Protein AF-A0A971BAB0-F1 (afdb_monomer_lite)

Foldseek 3Di:
DQLLVVLVVLLVVLVVVLVVQLVVLCVVLDQADPVRHGDDPVSNLLSLLSSLVSLLCSLLPSLLVSLLSNLVSVVFADPVLSVVLVVLSVCLNVVLVCQCVVVVGNVSSNVSSVSSNVSSVSSNPGRGDPPPDD

Sequence (134 aa):
MDKVKFGKTFYNVCLIICVVILLAAFLIFKTKDSSGNILPEEELIQTWIFRYLVSFYMFTFLIPLAALVREYTSGEYVAKKMKIKIVVGVIALVAGTILIFVTWNLSTAQLCMLGAMLSAVYILAPTTKTPLKK

Structure (mmCIF, N/CA/C/O backbone):
data_AF-A0A971BAB0-F1
#
_entry.id   AF-A0A971BAB0-F1
#
loop_
_atom_site.group_PDB
_atom_site.id
_atom_site.type_symbol
_atom_site.label_atom_id
_atom_site.label_alt_id
_atom_site.label_comp_id
_atom_site.label_asym_id
_atom_site.label_entity_id
_atom_site.label_seq_id
_atom_site.pdbx_PDB_ins_code
_atom_site.Cartn_x
_atom_site.Cartn_y
_atom_site.Cartn_z
_atom_site.occupancy
_atom_site.B_iso_or_equiv
_atom_site.auth_seq_id
_atom_site.auth_comp_id
_atom_site.auth_asym_id
_atom_site.auth_atom_id
_atom_site.pdbx_PDB_model_num
ATOM 1 N N . MET A 1 1 ? -27.529 -4.037 9.561 1.00 61.22 1 MET A N 1
ATOM 2 C CA . MET A 1 1 ? -26.356 -4.921 9.743 1.00 61.22 1 MET A CA 1
ATOM 3 C C . MET A 1 1 ? -25.573 -4.427 10.949 1.00 61.22 1 MET A C 1
ATOM 5 O O . MET A 1 1 ? -25.409 -3.221 11.068 1.00 61.22 1 MET A O 1
ATOM 9 N N . ASP A 1 2 ? -25.153 -5.317 11.849 1.00 88.38 2 ASP A N 1
ATOM 10 C CA . ASP A 1 2 ? -24.289 -4.974 12.991 1.00 88.38 2 ASP A CA 1
ATOM 11 C C . ASP A 1 2 ? -23.010 -4.265 12.494 1.00 88.38 2 ASP A C 1
ATOM 13 O O . ASP A 1 2 ? -22.387 -4.724 11.531 1.00 88.38 2 ASP A O 1
ATOM 17 N N . LYS A 1 3 ? -22.641 -3.135 13.117 1.00 86.69 3 LYS A N 1
ATOM 18 C CA . LYS A 1 3 ? -21.476 -2.316 12.739 1.00 86.69 3 LYS A CA 1
ATOM 19 C C . LYS A 1 3 ? -20.177 -3.125 12.781 1.00 86.69 3 LYS A C 1
ATOM 21 O O . LYS A 1 3 ? -19.363 -3.016 11.866 1.00 86.69 3 LYS A O 1
ATOM 26 N N . VAL A 1 4 ? -20.018 -3.992 13.780 1.00 88.06 4 VAL A N 1
ATOM 27 C CA . VAL A 1 4 ? -18.839 -4.856 13.930 1.00 88.06 4 VAL A CA 1
ATOM 28 C C . VAL A 1 4 ? -18.803 -5.904 12.820 1.00 88.06 4 VAL A C 1
ATOM 30 O O . VAL A 1 4 ? -17.750 -6.173 12.236 1.00 88.06 4 VAL A O 1
ATOM 33 N N . LYS A 1 5 ? -19.967 -6.474 12.480 1.00 90.38 5 LYS A N 1
ATOM 34 C CA . LYS A 1 5 ? -20.101 -7.421 11.365 1.00 90.38 5 LYS A CA 1
ATOM 35 C C . LYS A 1 5 ? -19.771 -6.751 10.030 1.00 90.38 5 LYS A C 1
ATOM 37 O O . LYS A 1 5 ? -19.031 -7.334 9.246 1.00 90.38 5 LYS A O 1
ATOM 42 N N . PHE A 1 6 ? -20.244 -5.522 9.800 1.00 92.06 6 PHE A N 1
ATOM 43 C CA . PHE A 1 6 ? -19.894 -4.737 8.613 1.00 92.06 6 PHE A CA 1
ATOM 44 C C . PHE A 1 6 ? -18.382 -4.535 8.494 1.00 92.06 6 PHE A C 1
ATOM 46 O O . PHE A 1 6 ? -17.818 -4.859 7.455 1.00 92.06 6 PHE A O 1
ATOM 53 N N . GLY A 1 7 ? -17.718 -4.075 9.559 1.00 89.69 7 GLY A N 1
ATOM 54 C CA . GLY A 1 7 ? -16.273 -3.837 9.551 1.00 89.69 7 GLY A CA 1
ATOM 55 C C . GLY A 1 7 ? -15.446 -5.074 9.218 1.00 89.69 7 GLY A C 1
ATOM 56 O O . GLY A 1 7 ? -14.510 -5.005 8.424 1.00 89.69 7 GLY A O 1
ATOM 57 N N . LYS A 1 8 ? -15.814 -6.226 9.792 1.00 91.12 8 LYS A N 1
ATOM 58 C CA . LYS A 1 8 ? -15.169 -7.513 9.493 1.00 91.12 8 LYS A CA 1
ATOM 59 C C . LYS A 1 8 ? -15.399 -7.944 8.044 1.00 91.12 8 LYS A C 1
ATOM 61 O O . LYS A 1 8 ? -14.446 -8.334 7.377 1.00 91.12 8 LYS A O 1
ATOM 66 N N . THR A 1 9 ? -16.635 -7.851 7.551 1.00 94.38 9 THR A N 1
ATOM 67 C CA . THR A 1 9 ? -16.957 -8.195 6.159 1.00 94.38 9 THR A CA 1
ATOM 68 C C . THR A 1 9 ? -16.214 -7.289 5.183 1.00 94.38 9 THR A C 1
ATOM 70 O O . THR A 1 9 ? -15.576 -7.792 4.265 1.00 94.38 9 THR A O 1
ATOM 73 N N . PHE A 1 10 ? -16.238 -5.973 5.408 1.00 93.38 10 PHE A N 1
ATOM 74 C CA . PHE A 1 10 ? -15.525 -4.994 4.589 1.00 93.38 10 PHE A CA 1
ATOM 75 C C . PHE A 1 10 ? -14.028 -5.302 4.535 1.00 93.38 10 PHE A C 1
ATOM 77 O O . PHE A 1 10 ? -13.459 -5.400 3.452 1.00 93.38 10 PHE A O 1
ATOM 84 N N . TYR A 1 11 ? -13.414 -5.553 5.694 1.00 94.38 11 TYR A N 1
ATOM 85 C CA . TYR A 1 11 ? -12.007 -5.927 5.776 1.00 94.38 11 TYR A CA 1
ATOM 86 C C . TYR A 1 11 ? -11.681 -7.170 4.944 1.00 94.38 11 TYR A C 1
ATOM 88 O O . TYR A 1 11 ? -10.756 -7.143 4.135 1.00 94.38 11 TYR A O 1
ATOM 96 N N . ASN A 1 12 ? -12.465 -8.240 5.095 1.00 94.56 12 ASN A N 1
ATOM 97 C CA . ASN A 1 12 ? -12.247 -9.483 4.358 1.00 94.56 12 ASN A CA 1
ATOM 98 C C . ASN A 1 12 ? -12.409 -9.290 2.844 1.00 94.56 12 ASN A C 1
ATOM 100 O O . ASN A 1 12 ? -11.591 -9.791 2.078 1.00 94.56 12 ASN A O 1
ATOM 104 N N . VAL A 1 13 ? -13.422 -8.533 2.411 1.00 96.25 13 VAL A N 1
ATOM 105 C CA . VAL A 1 13 ? -13.633 -8.210 0.992 1.00 96.25 13 VAL A CA 1
ATOM 106 C C . VAL A 1 13 ? -12.447 -7.423 0.435 1.00 96.25 13 VAL A C 1
ATOM 108 O O . VAL A 1 13 ? -11.919 -7.790 -0.611 1.00 96.25 13 VAL A O 1
ATOM 111 N N . CYS A 1 14 ? -11.966 -6.399 1.144 1.00 95.88 14 CYS A N 1
ATOM 112 C CA . CYS A 1 14 ? -10.791 -5.635 0.725 1.00 95.88 14 CYS A CA 1
ATOM 113 C C . CYS A 1 14 ? -9.528 -6.500 0.637 1.00 95.88 14 CYS A C 1
ATOM 115 O O . CYS A 1 14 ? -8.752 -6.330 -0.300 1.00 95.88 14 CYS A O 1
ATOM 117 N N . LEU A 1 15 ? -9.323 -7.443 1.563 1.00 93.94 15 LEU A N 1
ATOM 118 C CA . LEU A 1 15 ? -8.197 -8.377 1.486 1.00 93.94 15 LEU A CA 1
ATOM 119 C C . LEU A 1 15 ? -8.296 -9.307 0.274 1.00 93.94 15 LEU A C 1
ATOM 121 O O . LEU A 1 15 ? -7.296 -9.516 -0.407 1.00 93.94 15 LEU A O 1
ATOM 125 N N . ILE A 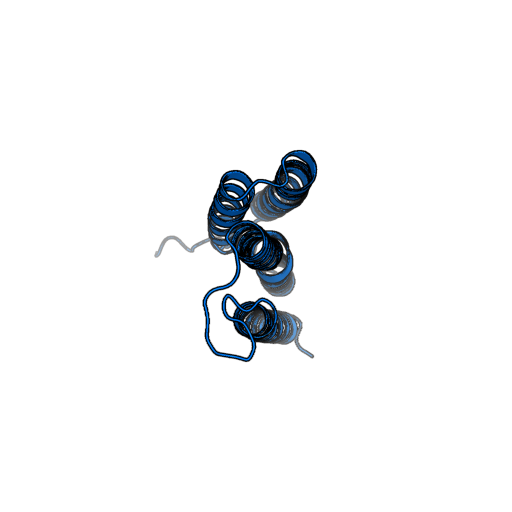1 16 ? -9.486 -9.832 -0.024 1.00 96.44 16 ILE A N 1
ATOM 126 C CA . ILE A 1 16 ? -9.706 -10.666 -1.214 1.00 96.44 16 ILE A CA 1
ATOM 127 C C . ILE A 1 16 ? -9.402 -9.858 -2.478 1.00 96.44 16 ILE A C 1
ATOM 129 O O . ILE A 1 16 ? -8.630 -10.310 -3.320 1.00 96.44 16 ILE A O 1
ATOM 133 N N . ILE A 1 17 ? -9.941 -8.639 -2.583 1.00 95.94 17 ILE A N 1
ATOM 134 C CA . ILE A 1 17 ? -9.673 -7.729 -3.706 1.00 95.94 17 ILE A CA 1
ATOM 135 C C . ILE A 1 17 ? -8.171 -7.453 -3.827 1.00 95.94 17 ILE A C 1
ATOM 137 O O . ILE A 1 17 ? -7.626 -7.512 -4.925 1.00 95.94 17 ILE A O 1
ATOM 141 N N . CYS A 1 18 ? -7.487 -7.208 -2.708 1.00 95.06 18 CYS A N 1
ATOM 142 C CA . CYS A 1 18 ? -6.048 -6.985 -2.686 1.00 95.06 18 CYS A CA 1
ATOM 143 C C . CYS A 1 18 ? -5.276 -8.175 -3.268 1.00 95.06 18 CYS A C 1
ATOM 145 O O . CYS A 1 18 ? -4.417 -7.987 -4.125 1.00 95.06 18 CYS A O 1
ATOM 147 N N . VAL A 1 19 ? -5.586 -9.401 -2.836 1.00 94.25 19 VAL A N 1
ATOM 148 C CA . VAL A 1 19 ? -4.936 -10.615 -3.354 1.00 94.25 19 VAL A CA 1
ATOM 149 C C . VAL A 1 19 ? -5.202 -10.772 -4.851 1.00 94.25 19 VAL A C 1
ATOM 151 O O . VAL A 1 19 ? -4.271 -11.035 -5.608 1.00 94.25 19 VAL A O 1
ATOM 154 N N . VAL A 1 20 ? -6.444 -10.556 -5.294 1.00 96.25 20 VAL A N 1
ATOM 155 C CA . VAL A 1 20 ? -6.812 -10.638 -6.715 1.00 96.25 20 VAL A CA 1
ATOM 156 C C . VAL A 1 20 ? -6.033 -9.621 -7.548 1.00 96.25 20 VAL A C 1
ATOM 158 O O . VAL A 1 20 ? -5.481 -9.995 -8.578 1.00 96.25 20 VAL A O 1
ATOM 161 N N . ILE A 1 21 ? -5.931 -8.365 -7.104 1.00 95.69 21 ILE A N 1
ATOM 162 C CA . ILE A 1 21 ? -5.182 -7.320 -7.817 1.00 95.69 21 ILE A CA 1
ATOM 163 C C . ILE A 1 21 ? -3.690 -7.656 -7.874 1.00 95.69 21 ILE A C 1
ATOM 165 O O . ILE A 1 21 ? -3.079 -7.531 -8.935 1.00 95.69 21 ILE A O 1
ATOM 169 N N . LEU A 1 22 ? -3.103 -8.111 -6.763 1.00 94.19 22 LEU A N 1
ATOM 170 C CA . LEU A 1 22 ? -1.691 -8.494 -6.723 1.00 94.19 22 LEU A CA 1
ATOM 171 C C . LEU A 1 22 ? -1.402 -9.649 -7.687 1.00 94.19 22 LEU A C 1
ATOM 173 O O . LEU A 1 22 ? -0.441 -9.570 -8.445 1.00 94.19 22 LEU A O 1
ATOM 177 N N . LEU A 1 23 ? -2.249 -10.681 -7.720 1.00 93.50 23 LEU A N 1
ATOM 178 C CA . LEU A 1 23 ? -2.117 -11.790 -8.67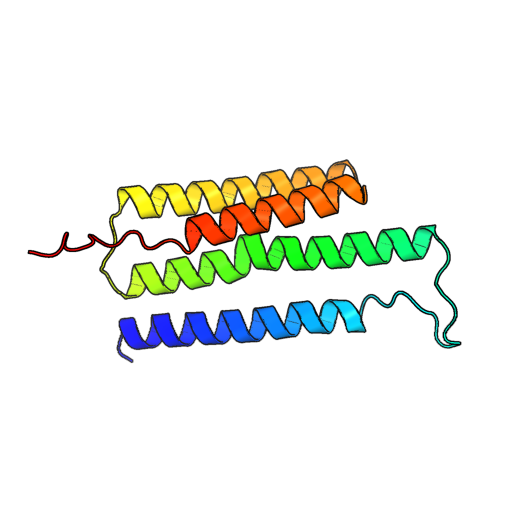1 1.00 93.50 23 LEU A CA 1
ATOM 179 C C . LEU A 1 23 ? -2.334 -11.331 -10.119 1.00 93.50 23 LEU A C 1
ATOM 181 O O . LEU A 1 23 ? -1.559 -11.695 -11.003 1.00 93.50 23 LEU A O 1
ATOM 185 N N . ALA A 1 24 ? -3.342 -10.492 -10.365 1.00 92.44 24 ALA A N 1
ATOM 186 C CA . ALA A 1 24 ? -3.621 -9.940 -11.687 1.00 92.44 24 ALA A CA 1
ATOM 187 C C . ALA A 1 24 ? -2.455 -9.093 -12.213 1.00 92.44 24 ALA A C 1
ATOM 189 O O . ALA A 1 24 ? -2.168 -9.141 -13.406 1.00 92.44 24 ALA A O 1
ATOM 190 N N . ALA A 1 25 ? -1.725 -8.386 -11.347 1.00 92.25 25 ALA A N 1
ATOM 191 C CA . ALA A 1 25 ? -0.546 -7.623 -11.748 1.00 92.25 25 ALA A CA 1
ATOM 192 C C . ALA A 1 25 ? 0.537 -8.509 -12.390 1.00 92.25 25 ALA A C 1
ATOM 194 O O . ALA A 1 25 ? 1.169 -8.090 -13.357 1.00 92.25 25 ALA A O 1
ATOM 195 N N . PHE A 1 26 ? 0.717 -9.751 -11.925 1.00 87.62 26 PHE A N 1
ATOM 196 C CA . PHE A 1 26 ? 1.645 -10.699 -12.556 1.00 87.62 26 PHE A CA 1
ATOM 197 C C . PHE A 1 26 ? 1.164 -11.188 -13.928 1.00 87.62 26 PHE A C 1
ATOM 199 O O . PHE A 1 26 ? 1.992 -11.517 -14.777 1.00 87.62 26 PHE A O 1
ATOM 206 N N . LEU A 1 27 ? -0.154 -11.224 -14.147 1.00 87.75 27 LEU A N 1
ATOM 207 C CA . LEU A 1 27 ? -0.768 -11.660 -15.403 1.00 87.75 27 LEU A CA 1
ATOM 208 C C . LEU A 1 27 ? -0.838 -10.543 -16.452 1.00 87.75 27 LEU A C 1
ATOM 210 O O . LEU A 1 27 ? -0.680 -10.820 -17.639 1.00 87.75 27 LEU A O 1
ATOM 214 N N . ILE A 1 28 ? -1.087 -9.305 -16.017 1.00 89.25 28 ILE A N 1
ATOM 215 C CA . ILE A 1 28 ? -1.205 -8.119 -16.875 1.00 89.25 28 ILE A CA 1
ATOM 216 C C . ILE A 1 28 ? 0.186 -7.636 -17.285 1.00 89.25 28 ILE A C 1
ATOM 218 O O . ILE A 1 28 ? 0.474 -7.502 -18.471 1.00 89.25 28 ILE A O 1
ATOM 222 N N . PHE A 1 29 ? 1.068 -7.422 -16.309 1.00 88.69 29 PHE A N 1
ATOM 223 C CA . PHE A 1 29 ? 2.432 -6.963 -16.551 1.00 88.69 29 PHE A CA 1
ATOM 224 C C . PHE A 1 29 ? 3.329 -8.185 -16.713 1.00 88.69 29 PHE A C 1
ATOM 226 O O . PHE A 1 29 ? 3.928 -8.650 -15.745 1.00 88.69 29 PHE A O 1
ATOM 233 N N . LYS A 1 30 ? 3.364 -8.766 -17.913 1.00 86.81 30 LYS A N 1
ATOM 234 C CA . LYS A 1 30 ? 4.137 -9.981 -18.211 1.00 86.81 30 LYS A CA 1
ATOM 235 C C . LYS A 1 30 ? 5.614 -9.656 -18.411 1.00 86.81 30 LYS A C 1
ATOM 237 O O . LYS A 1 30 ? 5.952 -8.610 -18.930 1.00 86.81 30 LYS A O 1
ATOM 242 N N . THR A 1 31 ? 6.492 -10.586 -18.042 1.00 86.69 31 THR A N 1
ATOM 243 C CA . THR A 1 31 ? 7.948 -10.488 -18.286 1.00 86.69 31 THR A CA 1
ATOM 244 C C . THR A 1 31 ? 8.391 -11.244 -19.538 1.00 86.69 31 THR A C 1
ATOM 246 O O . THR A 1 31 ? 9.587 -11.342 -19.807 1.00 86.69 31 THR A O 1
ATOM 249 N N . LYS A 1 32 ? 7.437 -11.844 -20.258 1.00 86.81 32 LYS A N 1
ATOM 250 C CA . LYS A 1 32 ? 7.666 -12.614 -21.476 1.00 86.81 32 LYS A CA 1
ATOM 251 C C . LYS A 1 32 ? 6.712 -12.164 -22.573 1.00 86.81 32 LYS A C 1
ATOM 253 O O . LYS A 1 32 ? 5.559 -11.842 -22.273 1.00 86.81 32 LYS A O 1
ATOM 258 N N . ASP A 1 33 ? 7.193 -12.185 -23.809 1.00 85.88 33 ASP A N 1
ATOM 259 C CA . ASP A 1 33 ? 6.386 -11.946 -25.002 1.00 85.88 33 ASP A CA 1
ATOM 260 C C . ASP A 1 33 ? 5.455 -13.140 -25.316 1.00 85.88 33 ASP A C 1
ATOM 262 O O . ASP A 1 33 ? 5.452 -14.169 -24.630 1.00 85.88 33 ASP A O 1
ATOM 266 N N . SER A 1 34 ? 4.647 -13.012 -26.372 1.00 84.81 34 SER A N 1
ATOM 267 C CA . SER A 1 34 ? 3.739 -14.074 -26.841 1.00 84.81 34 SER A CA 1
ATOM 268 C C . SER A 1 34 ? 4.463 -15.333 -27.336 1.00 84.81 34 SER A C 1
ATOM 270 O O . SER A 1 34 ? 3.844 -16.392 -27.419 1.00 84.81 34 SER A O 1
ATOM 272 N N . SER A 1 35 ? 5.756 -15.225 -27.641 1.00 87.38 35 SER A N 1
ATOM 273 C CA . SER A 1 35 ? 6.620 -16.318 -28.094 1.00 87.38 35 SER A CA 1
ATOM 274 C C . SER A 1 35 ? 7.338 -17.016 -26.929 1.00 87.38 35 SER A C 1
ATOM 276 O O . SER A 1 35 ? 8.022 -18.015 -27.137 1.00 87.38 35 SER A O 1
ATOM 278 N N . GLY A 1 36 ? 7.175 -16.520 -25.696 1.00 85.44 36 GLY A N 1
ATOM 279 C CA . GLY A 1 36 ? 7.798 -17.059 -24.488 1.00 85.44 36 GLY A CA 1
ATOM 280 C C . GLY A 1 36 ? 9.217 -16.551 -24.212 1.00 85.44 36 GLY A C 1
ATOM 281 O O . GLY A 1 36 ? 9.826 -16.994 -23.228 1.00 85.44 36 GLY A O 1
ATOM 282 N N . ASN A 1 37 ? 9.725 -15.618 -25.018 1.00 89.44 37 ASN A N 1
ATOM 283 C CA . ASN A 1 37 ? 11.022 -14.979 -24.818 1.00 89.44 37 ASN A CA 1
ATOM 284 C C . ASN A 1 37 ? 10.928 -13.912 -23.730 1.00 89.44 37 ASN A C 1
ATOM 286 O O . ASN A 1 37 ? 9.881 -13.297 -23.535 1.00 89.44 37 ASN A O 1
ATOM 290 N N . ILE A 1 38 ? 12.023 -13.696 -23.001 1.00 89.94 38 ILE A N 1
ATOM 291 C CA . ILE A 1 38 ? 12.104 -12.620 -22.006 1.00 89.94 38 ILE A CA 1
ATOM 292 C C . ILE A 1 38 ? 12.069 -11.278 -22.741 1.00 89.94 38 ILE A C 1
ATOM 294 O O . ILE A 1 38 ? 12.712 -11.128 -23.779 1.00 89.94 38 ILE A O 1
ATOM 298 N N . LEU A 1 39 ? 11.306 -10.326 -22.203 1.00 90.06 39 LEU A N 1
ATOM 299 C CA . L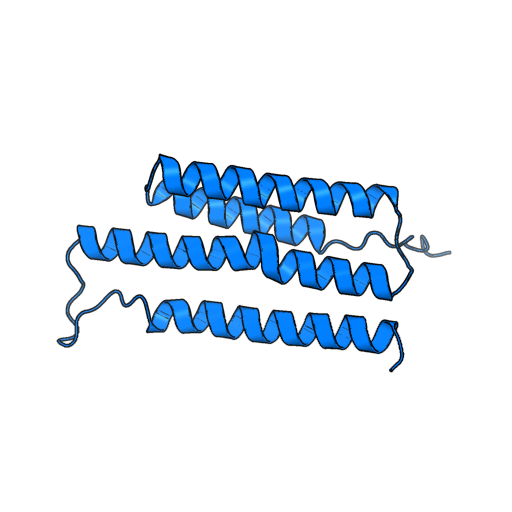EU A 1 39 ? 11.223 -8.981 -22.767 1.00 90.06 39 LEU A CA 1
ATOM 300 C C . LEU A 1 39 ? 12.597 -8.285 -22.786 1.00 90.06 39 LEU A C 1
ATOM 302 O O . LEU A 1 39 ? 13.440 -8.579 -21.931 1.00 90.06 39 LEU A O 1
ATOM 306 N N . PRO A 1 40 ? 12.810 -7.328 -23.707 1.00 91.19 40 PRO A N 1
ATOM 307 C CA . PRO A 1 40 ? 13.961 -6.433 -23.661 1.00 91.19 40 PRO A CA 1
ATOM 308 C C . PRO A 1 40 ? 14.106 -5.770 -22.285 1.00 91.19 40 PRO A C 1
ATOM 310 O O . PRO A 1 40 ? 13.116 -5.528 -21.592 1.00 91.19 40 PRO A O 1
ATOM 313 N N . GLU A 1 41 ? 15.341 -5.457 -21.892 1.00 89.94 41 GLU A N 1
ATOM 314 C CA . GLU A 1 41 ? 15.664 -4.966 -20.545 1.00 89.94 41 GLU A CA 1
ATOM 315 C C . GLU A 1 41 ? 14.830 -3.741 -20.134 1.00 89.94 41 GLU A C 1
ATOM 317 O O . GLU A 1 41 ? 14.293 -3.699 -19.027 1.00 89.94 41 GLU A O 1
ATOM 322 N N . GLU A 1 42 ? 14.643 -2.782 -21.041 1.00 89.50 42 GLU A N 1
ATOM 323 C CA . GLU A 1 42 ? 13.862 -1.568 -20.784 1.00 89.50 42 GLU A CA 1
ATOM 324 C C . GLU A 1 42 ? 12.384 -1.872 -20.476 1.00 89.50 42 GLU A C 1
ATOM 326 O O . GLU A 1 42 ? 11.823 -1.362 -19.501 1.00 89.50 42 GLU A O 1
ATOM 331 N N . GLU A 1 43 ? 11.755 -2.755 -21.255 1.00 90.00 43 GLU A N 1
ATOM 332 C CA . GLU A 1 43 ? 10.363 -3.177 -21.050 1.00 90.00 43 GLU A CA 1
ATOM 333 C C . GLU A 1 43 ? 10.207 -4.022 -19.782 1.00 90.00 43 GLU A C 1
ATOM 335 O O . GLU A 1 43 ? 9.210 -3.916 -19.057 1.00 90.00 43 GLU A O 1
ATOM 340 N N . LEU A 1 44 ? 11.215 -4.839 -19.472 1.00 91.25 44 LEU A N 1
ATOM 341 C CA . LEU A 1 44 ? 11.266 -5.617 -18.243 1.00 91.25 44 LEU A CA 1
ATOM 342 C C . LEU A 1 44 ? 11.318 -4.692 -17.019 1.00 91.25 44 LEU A C 1
ATOM 344 O O . LEU A 1 44 ? 10.563 -4.894 -16.065 1.00 91.25 44 LEU A O 1
ATOM 348 N N . ILE A 1 45 ? 12.162 -3.656 -17.049 1.00 92.00 45 ILE A N 1
ATOM 349 C CA . ILE A 1 45 ? 12.267 -2.658 -15.977 1.00 92.00 45 ILE A CA 1
ATOM 350 C C . ILE A 1 45 ? 10.925 -1.953 -15.771 1.00 92.00 45 ILE A C 1
ATOM 352 O O . ILE A 1 45 ? 10.448 -1.878 -14.636 1.00 92.00 45 ILE A O 1
ATOM 356 N N . GLN A 1 46 ? 10.273 -1.498 -16.846 1.00 93.00 46 GLN A N 1
ATOM 357 C CA . GLN A 1 46 ? 8.953 -0.869 -16.745 1.00 93.00 46 GLN A CA 1
ATOM 358 C C . GLN A 1 46 ? 7.913 -1.819 -16.143 1.00 93.00 46 GLN A C 1
ATOM 360 O O . GLN A 1 46 ? 7.191 -1.448 -15.217 1.00 93.00 46 GLN A O 1
ATOM 365 N N . THR A 1 47 ? 7.885 -3.068 -16.607 1.00 93.88 47 THR A N 1
ATOM 366 C CA . THR A 1 47 ? 7.005 -4.122 -16.085 1.00 93.88 47 THR A CA 1
ATOM 367 C C . THR A 1 47 ? 7.172 -4.287 -14.573 1.00 93.88 47 THR A C 1
ATOM 369 O O . THR A 1 47 ? 6.185 -4.349 -13.834 1.00 93.88 47 THR A O 1
ATOM 372 N N . TRP A 1 48 ? 8.413 -4.325 -14.082 1.00 94.25 48 TRP A N 1
ATOM 373 C CA . TRP A 1 48 ? 8.686 -4.429 -12.650 1.00 94.25 48 TRP A CA 1
ATOM 374 C C . TRP A 1 48 ? 8.293 -3.175 -11.871 1.00 94.25 48 TRP A C 1
ATOM 376 O O . TRP A 1 48 ? 7.692 -3.304 -10.803 1.00 94.25 48 TRP A O 1
ATOM 386 N N . ILE A 1 49 ? 8.559 -1.978 -12.404 1.00 95.12 49 ILE A N 1
ATOM 387 C CA . ILE A 1 49 ? 8.122 -0.715 -11.793 1.00 95.12 49 ILE A CA 1
ATOM 388 C C . ILE A 1 49 ? 6.600 -0.714 -11.616 1.00 95.12 49 ILE A C 1
ATOM 390 O O . ILE A 1 49 ? 6.121 -0.437 -10.517 1.00 95.12 49 ILE A O 1
ATOM 394 N N . PHE A 1 50 ? 5.832 -1.110 -12.636 1.00 95.25 50 PHE A N 1
ATOM 395 C CA . PHE A 1 50 ? 4.372 -1.187 -12.534 1.00 95.25 50 PHE A CA 1
ATOM 396 C C . PHE A 1 50 ? 3.903 -2.208 -11.495 1.00 95.25 50 PHE A C 1
ATOM 398 O O . PHE A 1 50 ? 3.012 -1.909 -10.698 1.00 95.25 50 PHE A O 1
ATOM 405 N N . ARG A 1 51 ? 4.525 -3.392 -11.431 1.00 95.31 51 ARG A N 1
ATOM 406 C CA . ARG A 1 51 ? 4.213 -4.394 -10.395 1.00 95.31 51 ARG A CA 1
ATOM 407 C C . ARG A 1 51 ? 4.471 -3.858 -8.983 1.00 95.31 51 ARG A C 1
ATOM 409 O O . ARG A 1 51 ? 3.640 -4.054 -8.088 1.00 95.31 51 ARG A O 1
ATOM 416 N N . TYR A 1 52 ? 5.589 -3.162 -8.773 1.00 96.00 52 TYR A N 1
ATOM 417 C CA . TYR A 1 52 ? 5.903 -2.543 -7.485 1.00 96.00 52 TYR A CA 1
ATOM 418 C C . TYR A 1 52 ? 4.975 -1.376 -7.158 1.00 96.00 52 TYR A C 1
ATOM 420 O O . TYR A 1 52 ? 4.569 -1.254 -6.006 1.00 96.00 52 TYR A O 1
ATOM 428 N N . LEU A 1 53 ? 4.565 -0.586 -8.150 1.00 95.88 53 LEU A N 1
ATOM 429 C CA . LEU A 1 53 ? 3.600 0.498 -7.979 1.00 95.88 53 LEU A CA 1
ATOM 430 C C . LEU A 1 53 ? 2.220 -0.032 -7.555 1.00 95.88 53 LEU A C 1
ATOM 432 O O . LEU A 1 53 ? 1.626 0.474 -6.604 1.00 95.88 53 LEU A O 1
ATOM 436 N N . VAL A 1 54 ? 1.729 -1.096 -8.200 1.00 96.56 54 VAL A N 1
ATOM 437 C CA . VAL A 1 54 ? 0.475 -1.757 -7.799 1.00 96.56 54 VAL A CA 1
ATOM 438 C C . VAL A 1 54 ? 0.577 -2.262 -6.361 1.00 96.56 54 VAL A C 1
ATOM 440 O O . VAL A 1 54 ? -0.302 -1.992 -5.541 1.00 96.56 54 VAL A O 1
ATOM 443 N N . SER A 1 55 ? 1.675 -2.943 -6.030 1.00 96.25 55 SER A N 1
ATOM 444 C CA . SER A 1 55 ? 1.915 -3.462 -4.679 1.00 96.25 55 SER A CA 1
ATOM 445 C C . SER A 1 55 ? 1.981 -2.339 -3.640 1.00 96.25 55 SER A C 1
ATOM 447 O O . SER A 1 55 ? 1.363 -2.426 -2.580 1.00 96.25 55 SER A O 1
ATOM 449 N N . PHE A 1 56 ? 2.670 -1.247 -3.969 1.00 97.50 56 PHE A N 1
ATOM 450 C CA . PHE A 1 56 ? 2.766 -0.052 -3.142 1.00 97.50 56 PHE A CA 1
ATOM 451 C C . PHE A 1 56 ? 1.381 0.505 -2.785 1.00 97.50 56 PHE A C 1
ATOM 453 O O . PHE A 1 56 ? 1.111 0.742 -1.606 1.00 97.50 56 PHE A O 1
ATOM 460 N N . TYR A 1 57 ? 0.473 0.652 -3.754 1.00 96.56 57 TYR A N 1
ATOM 461 C CA . TYR A 1 57 ? -0.884 1.143 -3.485 1.00 96.56 57 TYR A CA 1
ATOM 462 C C . TYR A 1 57 ? -1.729 0.167 -2.666 1.00 96.56 57 TYR A C 1
ATOM 464 O O . TYR A 1 57 ? -2.503 0.589 -1.804 1.00 96.56 57 TYR A O 1
ATOM 472 N N . MET A 1 58 ? -1.562 -1.140 -2.867 1.00 96.38 58 MET A N 1
ATOM 473 C CA . MET A 1 58 ? -2.239 -2.134 -2.034 1.00 96.38 58 MET A CA 1
ATOM 474 C C . MET A 1 58 ? -1.821 -2.021 -0.559 1.00 96.38 58 MET A C 1
ATOM 476 O O . MET A 1 58 ? -2.679 -2.038 0.330 1.00 96.38 58 MET A O 1
ATOM 480 N N . PHE A 1 59 ? -0.521 -1.841 -0.301 1.00 95.75 59 PHE A N 1
ATOM 481 C CA . PHE A 1 59 ? 0.033 -1.752 1.052 1.00 95.75 59 PHE A CA 1
ATOM 482 C C . PHE A 1 59 ? -0.141 -0.384 1.717 1.00 95.75 59 PHE A C 1
ATOM 484 O O . PHE A 1 59 ? -0.264 -0.331 2.934 1.0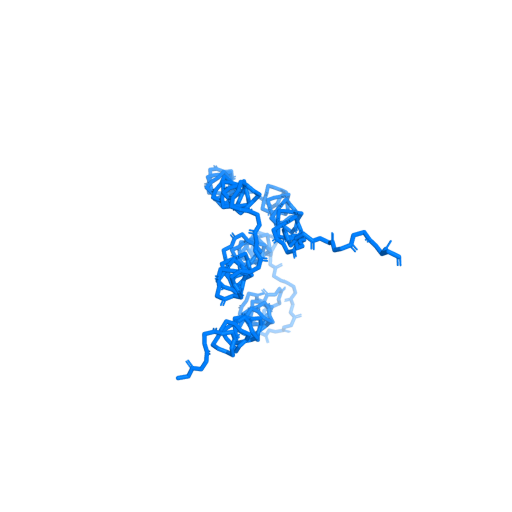0 95.75 59 PHE A O 1
ATOM 491 N N . THR A 1 60 ? -0.180 0.718 0.967 1.00 95.44 60 THR A N 1
ATOM 492 C CA . THR A 1 60 ? -0.350 2.067 1.546 1.00 95.44 60 THR A CA 1
ATOM 493 C C . THR A 1 60 ? -1.799 2.525 1.636 1.00 95.44 60 THR A C 1
ATOM 495 O O . THR A 1 60 ? -2.111 3.364 2.480 1.00 95.44 60 THR A O 1
ATOM 498 N N . PHE A 1 61 ? -2.693 1.981 0.806 1.00 94.06 61 PHE A N 1
ATOM 499 C CA . PHE A 1 61 ? -4.074 2.447 0.725 1.00 94.06 61 PHE A CA 1
ATOM 500 C C . PHE A 1 61 ? -5.085 1.367 1.099 1.00 94.06 61 PHE A C 1
ATOM 502 O O . PHE A 1 61 ? -5.726 1.476 2.142 1.00 94.06 61 PHE A O 1
ATOM 509 N N . LEU A 1 62 ? -5.227 0.313 0.289 1.00 95.00 62 LEU A N 1
ATOM 510 C CA . LEU A 1 62 ? -6.349 -0.621 0.427 1.00 95.00 62 LEU A CA 1
ATOM 511 C C . LEU A 1 62 ? -6.315 -1.398 1.752 1.00 95.00 62 LEU A C 1
ATOM 513 O O . LEU A 1 62 ? -7.312 -1.415 2.477 1.00 95.00 62 LEU A O 1
ATOM 517 N N . ILE A 1 63 ? -5.174 -2.011 2.092 1.00 94.62 63 ILE A N 1
ATOM 518 C CA . ILE A 1 63 ? -5.020 -2.776 3.339 1.00 94.62 63 ILE A CA 1
ATOM 519 C C . ILE A 1 63 ? -5.133 -1.858 4.572 1.00 94.62 63 ILE A C 1
ATOM 521 O O . ILE A 1 63 ? -5.941 -2.166 5.457 1.00 94.62 63 ILE A O 1
ATOM 525 N N . PRO A 1 64 ? -4.401 -0.725 4.659 1.00 94.56 64 PRO A N 1
ATOM 526 C CA . PRO A 1 64 ? -4.546 0.216 5.766 1.00 94.56 64 PRO A CA 1
ATOM 527 C C . PRO A 1 64 ? -5.967 0.739 5.945 1.00 94.56 64 PRO A C 1
ATOM 529 O O . PRO A 1 64 ? -6.483 0.721 7.060 1.00 94.56 64 PRO A O 1
ATOM 532 N N . LEU A 1 65 ? -6.630 1.157 4.864 1.00 94.50 65 LEU A N 1
ATOM 533 C CA . LEU A 1 65 ? -7.998 1.667 4.918 1.00 94.50 65 LEU A CA 1
ATOM 534 C C . LEU A 1 65 ? -8.957 0.608 5.465 1.00 94.50 65 LEU A C 1
ATOM 536 O O . LEU A 1 65 ? -9.737 0.887 6.374 1.00 94.50 65 LEU A O 1
ATOM 540 N N . ALA A 1 66 ? -8.861 -0.623 4.963 1.00 94.25 66 ALA A N 1
ATOM 541 C CA . ALA A 1 66 ? -9.658 -1.743 5.439 1.00 94.25 66 ALA A CA 1
ATOM 542 C C . ALA A 1 66 ? -9.449 -2.002 6.939 1.00 94.25 66 ALA A C 1
ATOM 544 O O . ALA A 1 66 ? -10.416 -2.177 7.688 1.00 94.25 66 ALA A O 1
ATOM 545 N N . ALA A 1 67 ? -8.192 -2.014 7.390 1.00 92.81 67 ALA A N 1
ATOM 546 C CA . ALA A 1 67 ? -7.838 -2.232 8.788 1.00 92.81 67 ALA A CA 1
ATOM 547 C C . ALA A 1 67 ? -8.387 -1.126 9.699 1.00 92.81 67 ALA A C 1
ATOM 549 O O . ALA A 1 67 ? -8.966 -1.420 10.748 1.00 92.81 67 ALA A O 1
ATOM 550 N N . LEU A 1 68 ? -8.261 0.131 9.269 1.00 93.06 68 LEU A N 1
ATOM 551 C CA . LEU A 1 68 ? -8.757 1.293 9.996 1.00 93.06 68 LEU A CA 1
ATOM 552 C C . LEU A 1 68 ? -10.289 1.293 10.080 1.00 93.06 68 LEU A C 1
ATOM 554 O O . LEU A 1 68 ? -10.836 1.530 11.152 1.00 93.06 68 LEU A O 1
ATOM 558 N N . VAL A 1 69 ? -10.999 0.971 8.994 1.00 92.75 69 VAL A N 1
ATOM 559 C CA . VAL A 1 69 ? -12.471 0.867 9.008 1.00 92.75 69 VAL A CA 1
ATOM 560 C C . VAL A 1 69 ? -12.931 -0.236 9.963 1.00 92.75 69 VAL A C 1
ATOM 562 O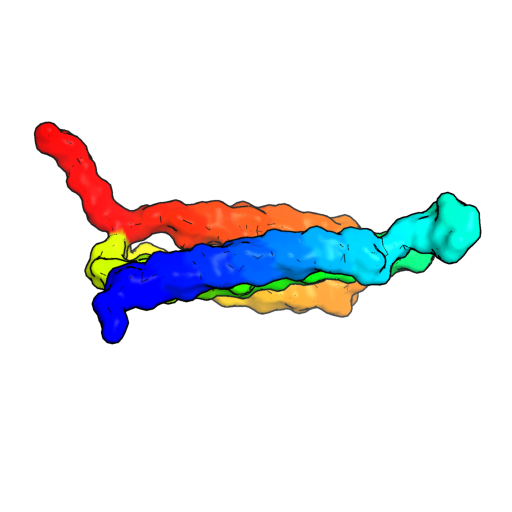 O . VAL A 1 69 ? -13.858 -0.025 10.748 1.00 92.75 69 VAL A O 1
ATOM 565 N N . ARG A 1 70 ? -12.266 -1.398 9.957 1.00 92.56 70 ARG A N 1
ATOM 566 C CA . ARG A 1 70 ? -12.562 -2.498 10.890 1.00 92.56 70 ARG A CA 1
ATOM 567 C C . ARG A 1 70 ? -12.370 -2.083 12.348 1.00 92.56 70 ARG A C 1
ATOM 569 O O . ARG A 1 70 ? -13.204 -2.397 13.188 1.00 92.56 70 ARG A O 1
ATOM 576 N N . GLU A 1 71 ? -11.274 -1.396 12.645 1.00 91.00 71 GLU A N 1
ATOM 577 C CA . GLU A 1 71 ? -10.954 -0.938 14.000 1.00 91.00 71 GLU A CA 1
ATOM 578 C C . GLU A 1 71 ? -11.878 0.203 14.457 1.00 91.00 71 GLU A C 1
ATOM 580 O O . GLU A 1 71 ? -12.326 0.234 15.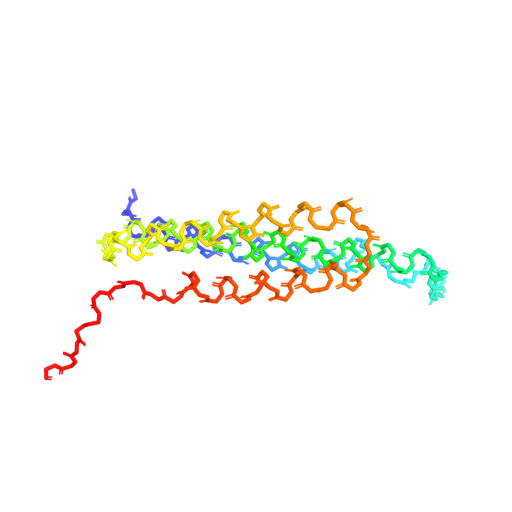598 1.00 91.00 71 GLU A O 1
ATOM 585 N N . TYR A 1 72 ? -12.255 1.103 13.550 1.00 90.31 72 TYR A N 1
ATOM 586 C CA . TYR A 1 72 ? -13.220 2.161 13.837 1.00 90.31 72 TYR A CA 1
ATOM 587 C C . TYR A 1 72 ? -14.615 1.599 14.145 1.00 90.31 72 TYR A C 1
ATOM 589 O O . TYR A 1 72 ? -15.278 2.033 15.086 1.00 90.31 72 TYR A O 1
ATOM 597 N N . THR A 1 73 ? -15.055 0.611 13.366 1.00 90.75 73 THR A N 1
ATOM 598 C CA . THR A 1 73 ? -16.383 -0.007 13.506 1.00 90.75 73 THR A CA 1
ATOM 599 C C . THR A 1 73 ? -16.499 -0.958 14.694 1.00 90.75 73 THR A C 1
ATOM 601 O O . THR A 1 73 ? -17.618 -1.177 15.159 1.00 90.75 73 THR A O 1
ATOM 604 N N . SER A 1 74 ? -15.386 -1.491 15.217 1.00 85.50 74 SER A N 1
ATOM 605 C CA . SER A 1 74 ? -15.393 -2.259 16.468 1.00 85.50 74 SER A CA 1
ATOM 606 C C . SER A 1 74 ? -15.576 -1.380 17.706 1.00 85.50 74 SER A C 1
ATOM 608 O O . SER A 1 74 ? -16.018 -1.879 18.733 1.00 85.50 74 SER A O 1
ATOM 610 N N . GLY A 1 75 ? -15.238 -0.087 17.634 1.00 79.81 75 GLY A N 1
ATOM 611 C CA . GLY A 1 75 ? -15.316 0.844 18.768 1.00 79.81 75 GLY A CA 1
ATOM 612 C C . GLY A 1 75 ? -14.257 0.616 19.857 1.00 79.81 75 GLY A C 1
ATOM 613 O O . GLY A 1 75 ? -14.145 1.413 20.786 1.00 79.81 75 GLY A O 1
ATOM 614 N N . GLU A 1 76 ? -13.438 -0.427 19.732 1.00 80.31 76 GLU A N 1
ATOM 615 C CA . GLU A 1 76 ? -12.407 -0.804 20.697 1.00 80.31 76 GLU A CA 1
ATOM 616 C C . GLU A 1 76 ? -11.032 -0.296 20.250 1.00 80.31 76 GLU A C 1
ATOM 618 O O . GLU A 1 76 ? -10.182 -1.060 19.799 1.00 80.31 76 GLU A O 1
ATOM 623 N N . TYR A 1 77 ? -10.787 1.010 20.354 1.00 85.44 77 TYR A N 1
ATOM 624 C CA . TYR A 1 77 ? -9.506 1.585 19.939 1.00 85.44 77 TYR A CA 1
ATOM 625 C C . TYR A 1 77 ? -9.073 2.769 20.799 1.00 85.44 77 TYR A C 1
ATOM 627 O O . TYR A 1 77 ? -9.878 3.482 21.401 1.00 85.44 77 TYR A O 1
ATOM 635 N N . VAL A 1 78 ? -7.763 3.012 20.846 1.00 88.69 78 VAL A N 1
ATOM 636 C CA . VAL A 1 78 ? -7.216 4.223 21.466 1.00 88.69 78 VAL A CA 1
ATOM 637 C C . VAL A 1 78 ? -7.150 5.320 20.407 1.00 88.69 78 VAL A C 1
ATOM 639 O O . VAL A 1 78 ? -6.295 5.283 19.522 1.00 88.69 78 VAL A O 1
ATOM 642 N N . ALA A 1 79 ? -8.010 6.340 20.522 1.00 87.75 79 ALA A N 1
ATOM 643 C CA . ALA A 1 79 ? -8.136 7.419 19.533 1.00 87.75 79 ALA A CA 1
ATOM 644 C C . ALA A 1 79 ? -6.797 8.085 19.160 1.00 87.75 79 ALA A C 1
ATOM 646 O O . ALA A 1 79 ? -6.553 8.373 17.989 1.00 87.75 79 ALA A O 1
ATOM 647 N N . LYS A 1 80 ? -5.891 8.281 20.130 1.00 90.38 80 LYS A N 1
ATOM 648 C CA . LYS A 1 80 ? -4.546 8.826 19.872 1.00 90.38 80 LYS A CA 1
ATOM 649 C C . LYS A 1 80 ? -3.722 7.923 18.943 1.00 90.38 80 LYS A C 1
ATOM 651 O O . LYS A 1 80 ? -3.122 8.423 17.999 1.00 90.38 80 LYS A O 1
ATOM 656 N N . LYS A 1 81 ? -3.715 6.606 19.180 1.00 90.06 81 LYS A N 1
ATOM 657 C CA . LYS A 1 81 ? -2.984 5.635 18.347 1.00 90.06 81 LYS A CA 1
ATOM 658 C C . LYS A 1 81 ? -3.601 5.523 16.951 1.00 90.06 81 LYS A C 1
ATOM 660 O O . LYS A 1 81 ? -2.870 5.467 15.969 1.00 90.06 81 LYS A O 1
ATOM 665 N N . MET A 1 82 ? -4.930 5.574 16.862 1.00 91.94 82 MET A N 1
ATOM 666 C CA . MET A 1 82 ? -5.658 5.577 15.591 1.00 91.94 82 MET A CA 1
ATOM 667 C C . MET A 1 82 ? -5.271 6.776 14.712 1.00 91.94 82 MET A C 1
ATOM 669 O O . MET A 1 82 ? -4.956 6.606 13.538 1.00 91.94 82 MET A O 1
ATOM 673 N N . LYS A 1 83 ? -5.206 7.986 15.289 1.00 92.50 83 LYS A N 1
ATOM 674 C CA . LYS A 1 83 ? -4.740 9.187 14.573 1.00 92.50 83 LYS A CA 1
ATOM 675 C C . LYS A 1 83 ? -3.309 9.029 14.053 1.00 92.50 83 LYS A C 1
ATOM 677 O O . LYS A 1 83 ? -3.047 9.388 12.912 1.00 92.50 83 LYS A O 1
ATOM 682 N N . ILE A 1 84 ? -2.405 8.460 14.855 1.00 93.75 84 ILE A N 1
ATOM 683 C CA . ILE A 1 84 ? -1.014 8.219 14.438 1.00 93.75 84 ILE A CA 1
ATOM 684 C C . ILE A 1 84 ? -0.965 7.257 13.245 1.00 93.75 84 ILE A C 1
ATOM 686 O O . ILE A 1 84 ? -0.290 7.557 12.268 1.00 93.75 84 ILE A O 1
ATOM 690 N N . LYS A 1 85 ? -1.722 6.152 13.271 1.00 94.00 85 LYS A N 1
ATOM 691 C CA . LYS A 1 85 ? -1.806 5.221 12.133 1.00 94.00 85 LYS A CA 1
ATOM 692 C C . LYS A 1 85 ? -2.278 5.898 10.848 1.00 94.00 85 LYS A C 1
ATOM 694 O O . LYS A 1 85 ? -1.703 5.654 9.793 1.00 94.00 85 LYS A O 1
ATOM 699 N N . ILE A 1 86 ? -3.297 6.756 10.942 1.00 94.00 86 ILE A N 1
ATOM 700 C CA . ILE A 1 86 ? -3.807 7.517 9.792 1.00 94.00 86 ILE A CA 1
ATOM 701 C C . ILE A 1 86 ? -2.706 8.421 9.230 1.00 94.00 86 ILE A C 1
ATOM 703 O O . ILE A 1 86 ? -2.455 8.396 8.030 1.00 94.00 86 ILE A O 1
ATOM 707 N N . VAL A 1 87 ? -2.014 9.174 10.090 1.00 95.31 87 VAL A N 1
ATOM 708 C CA . VAL A 1 87 ? -0.916 10.061 9.673 1.00 95.31 87 VAL A CA 1
ATOM 709 C C . VAL A 1 87 ? 0.216 9.268 9.017 1.00 95.31 87 VAL A C 1
ATOM 711 O O . VAL A 1 87 ? 0.670 9.641 7.941 1.00 95.31 87 VAL A O 1
ATOM 714 N N . VAL A 1 88 ? 0.629 8.146 9.612 1.00 93.88 88 VAL A N 1
ATOM 715 C CA . VAL A 1 88 ? 1.663 7.258 9.055 1.00 93.88 88 VAL A CA 1
ATOM 716 C C . VAL A 1 88 ? 1.256 6.723 7.678 1.00 93.88 88 VAL A C 1
ATOM 718 O O . VAL A 1 88 ? 2.069 6.748 6.756 1.00 93.88 88 VAL A O 1
ATOM 721 N N . GLY A 1 89 ? 0.000 6.297 7.509 1.00 94.12 89 GLY A N 1
ATOM 722 C CA . GLY A 1 89 ? -0.516 5.819 6.224 1.00 94.12 89 GLY A CA 1
ATOM 723 C C . GLY A 1 89 ? -0.543 6.907 5.150 1.00 94.12 89 GLY A C 1
ATOM 724 O O . GLY A 1 89 ? -0.067 6.684 4.040 1.00 94.12 89 GLY A O 1
ATOM 725 N N . VAL A 1 90 ? -1.027 8.107 5.488 1.00 95.56 90 VAL A N 1
ATOM 726 C CA . VAL A 1 90 ? -1.080 9.248 4.557 1.00 95.56 90 VAL A CA 1
ATOM 727 C C . VAL A 1 90 ? 0.322 9.695 4.146 1.00 95.56 90 VAL A C 1
ATOM 729 O O . VAL A 1 90 ? 0.569 9.893 2.959 1.00 95.56 90 VAL A O 1
ATOM 732 N N . ILE A 1 91 ? 1.256 9.814 5.096 1.00 95.62 91 ILE A N 1
ATOM 733 C CA . ILE A 1 91 ? 2.643 10.192 4.795 1.00 95.62 91 ILE A CA 1
ATOM 734 C C . ILE A 1 91 ? 3.293 9.143 3.891 1.00 95.62 91 ILE A C 1
ATOM 736 O O . ILE A 1 91 ? 3.896 9.511 2.887 1.00 95.62 91 ILE A O 1
ATOM 740 N N . ALA A 1 92 ? 3.144 7.850 4.202 1.00 95.50 92 ALA A N 1
ATOM 741 C CA . ALA A 1 92 ? 3.704 6.777 3.384 1.00 95.50 92 ALA A CA 1
ATOM 742 C C . ALA A 1 92 ? 3.143 6.793 1.951 1.00 95.50 92 ALA A C 1
ATOM 744 O O . ALA A 1 92 ? 3.909 6.672 0.995 1.00 95.50 92 ALA A O 1
ATOM 745 N N . LEU A 1 93 ? 1.829 6.994 1.801 1.00 96.50 93 LEU A N 1
ATOM 746 C CA . LEU A 1 93 ? 1.166 7.088 0.501 1.00 96.50 93 LEU A CA 1
ATOM 747 C C . LEU A 1 93 ? 1.675 8.286 -0.311 1.00 96.50 93 LEU A C 1
ATOM 749 O O . LEU A 1 93 ? 2.082 8.115 -1.459 1.00 96.50 93 LEU A O 1
ATOM 753 N N . VAL A 1 94 ? 1.670 9.488 0.270 1.00 97.12 94 VAL A N 1
ATOM 754 C CA . VAL A 1 94 ? 2.043 10.723 -0.438 1.00 97.12 94 VAL A CA 1
ATOM 755 C C . VAL A 1 94 ? 3.535 10.736 -0.761 1.00 97.12 94 VAL A C 1
ATOM 757 O O . VAL A 1 94 ? 3.904 10.922 -1.918 1.00 97.12 94 VAL A O 1
ATOM 760 N N . ALA A 1 95 ? 4.395 10.486 0.230 1.00 95.81 95 ALA A N 1
ATOM 761 C CA . ALA A 1 95 ? 5.842 10.507 0.035 1.00 95.81 95 ALA A CA 1
ATOM 762 C C . ALA A 1 95 ? 6.293 9.417 -0.945 1.00 95.81 95 ALA A C 1
ATOM 764 O O . ALA A 1 95 ? 7.079 9.696 -1.847 1.00 95.81 95 ALA A O 1
ATOM 765 N N . GLY A 1 96 ? 5.761 8.197 -0.814 1.00 95.75 96 GLY A N 1
ATOM 766 C CA . GLY A 1 96 ? 6.084 7.106 -1.731 1.00 95.75 96 GLY A CA 1
ATOM 767 C C . GLY A 1 96 ? 5.603 7.378 -3.157 1.00 95.75 96 GLY A C 1
ATOM 768 O O . GLY A 1 96 ? 6.364 7.170 -4.095 1.00 95.75 96 GLY A O 1
ATOM 769 N N . THR A 1 97 ? 4.396 7.930 -3.328 1.00 96.00 97 THR A N 1
ATOM 770 C CA . THR A 1 97 ? 3.887 8.323 -4.654 1.00 96.00 97 THR A CA 1
ATOM 771 C C . THR A 1 97 ? 4.804 9.361 -5.302 1.00 96.00 97 THR A C 1
ATOM 773 O O . THR A 1 97 ? 5.248 9.161 -6.429 1.00 96.00 97 THR A O 1
ATOM 776 N N . ILE A 1 98 ? 5.148 10.436 -4.583 1.00 97.00 98 ILE A N 1
ATOM 777 C CA . ILE A 1 98 ? 6.039 11.488 -5.098 1.00 97.00 98 ILE A CA 1
ATOM 778 C C . ILE A 1 98 ? 7.393 10.898 -5.503 1.00 97.00 98 ILE A C 1
ATOM 780 O O . ILE A 1 98 ? 7.855 11.149 -6.611 1.00 97.00 98 ILE A O 1
ATOM 784 N N . LEU A 1 99 ? 8.011 10.086 -4.640 1.00 96.25 99 LEU A N 1
ATOM 785 C CA . LEU A 1 99 ? 9.316 9.490 -4.922 1.00 96.25 99 LEU A CA 1
ATOM 786 C C . LEU A 1 99 ? 9.292 8.608 -6.175 1.00 96.25 99 LEU A C 1
ATOM 788 O O . LEU A 1 99 ? 10.175 8.749 -7.015 1.00 96.25 99 LEU A O 1
ATOM 792 N N . ILE A 1 100 ? 8.283 7.744 -6.329 1.00 95.94 100 ILE A N 1
ATOM 793 C CA . ILE A 1 100 ? 8.191 6.847 -7.490 1.00 95.94 100 ILE A CA 1
ATOM 794 C C . ILE A 1 100 ? 8.016 7.639 -8.790 1.00 95.94 100 ILE A C 1
ATOM 796 O O . ILE A 1 100 ? 8.699 7.348 -9.769 1.00 95.94 100 ILE A O 1
ATOM 800 N N . PHE A 1 101 ? 7.132 8.641 -8.815 1.00 95.12 101 PHE A N 1
ATOM 801 C CA . PHE A 1 101 ? 6.863 9.406 -10.038 1.00 95.12 101 PHE A CA 1
ATOM 802 C C . PHE A 1 101 ? 7.975 10.394 -10.401 1.00 95.12 101 PHE A C 1
ATOM 804 O O . PHE A 1 101 ? 8.174 10.658 -11.582 1.00 95.12 101 PHE A O 1
ATOM 811 N N . VAL A 1 102 ? 8.707 10.926 -9.418 1.00 96.38 102 VAL A N 1
ATOM 812 C CA . VAL A 1 102 ? 9.827 11.844 -9.677 1.00 96.38 102 VAL A CA 1
ATOM 813 C C . VAL A 1 102 ? 11.053 11.100 -10.201 1.00 96.38 102 VAL A C 1
ATOM 815 O O . VAL A 1 102 ? 11.723 11.608 -11.096 1.00 96.38 102 VAL A O 1
ATOM 818 N N . THR A 1 103 ? 11.376 9.922 -9.658 1.00 94.44 103 THR A N 1
ATOM 819 C CA . THR A 1 103 ? 12.595 9.204 -10.068 1.00 94.44 103 THR A CA 1
ATOM 820 C C . THR A 1 103 ? 12.361 8.210 -11.195 1.00 94.44 103 THR A C 1
ATOM 822 O O . THR A 1 103 ? 13.295 7.926 -11.939 1.00 94.44 103 THR A O 1
ATOM 825 N N . TRP A 1 104 ? 11.150 7.650 -11.288 1.00 93.56 104 TRP A N 1
ATOM 826 C CA . TRP A 1 104 ? 10.784 6.575 -12.213 1.00 93.56 104 TRP A CA 1
ATOM 827 C C . TRP A 1 104 ? 11.844 5.462 -12.298 1.00 93.56 104 TRP A C 1
ATOM 829 O O . TRP A 1 104 ? 12.218 4.984 -13.368 1.00 93.56 104 TRP A O 1
ATOM 839 N N . ASN A 1 105 ? 12.373 5.069 -11.138 1.00 94.50 105 ASN A N 1
ATOM 840 C CA . ASN A 1 105 ? 13.485 4.134 -11.026 1.00 94.50 105 ASN A CA 1
ATOM 841 C C . ASN A 1 105 ? 13.065 2.841 -10.314 1.00 94.50 105 ASN A C 1
ATOM 843 O O . ASN A 1 105 ? 12.342 2.872 -9.315 1.00 94.50 105 ASN A O 1
ATOM 847 N N . LEU A 1 106 ? 13.580 1.704 -10.794 1.00 94.25 106 LEU A N 1
ATOM 848 C CA . LEU A 1 106 ? 13.278 0.377 -10.254 1.00 94.25 106 LEU A CA 1
ATOM 849 C C . LEU A 1 106 ? 13.601 0.254 -8.759 1.00 94.25 106 LEU A C 1
ATOM 851 O O . LEU A 1 106 ? 12.759 -0.199 -7.983 1.00 94.25 106 LEU A O 1
ATOM 855 N N . SER A 1 107 ? 14.791 0.692 -8.350 1.00 95.69 107 SER A N 1
ATOM 856 C CA . SER A 1 107 ? 15.238 0.633 -6.958 1.00 95.69 107 SER A CA 1
ATOM 857 C C . SER A 1 107 ? 14.371 1.515 -6.064 1.00 95.69 107 SER A C 1
ATOM 859 O O . SER A 1 107 ? 13.996 1.097 -4.970 1.00 95.69 107 SER A O 1
ATOM 861 N N . THR A 1 108 ? 13.987 2.711 -6.530 1.00 95.94 108 THR A N 1
ATOM 862 C CA . THR A 1 108 ? 13.052 3.575 -5.790 1.00 95.94 108 THR A CA 1
ATOM 863 C C . THR A 1 108 ? 11.684 2.912 -5.643 1.00 95.94 108 THR A C 1
ATOM 865 O O . THR A 1 108 ? 11.162 2.857 -4.532 1.00 95.94 108 THR A O 1
ATOM 868 N N . ALA A 1 109 ? 11.123 2.353 -6.719 1.00 96.25 109 ALA A N 1
ATOM 869 C CA . ALA A 1 109 ? 9.833 1.664 -6.677 1.00 96.25 109 ALA A CA 1
ATOM 870 C C . ALA A 1 109 ? 9.845 0.469 -5.711 1.00 96.25 109 ALA A C 1
ATOM 872 O O . ALA A 1 109 ? 8.922 0.309 -4.908 1.00 96.25 109 ALA A O 1
ATOM 873 N N . GLN A 1 110 ? 10.918 -0.325 -5.725 1.00 96.44 110 GLN A N 1
ATOM 874 C CA . GLN A 1 110 ? 11.099 -1.444 -4.804 1.00 96.44 110 GLN A CA 1
ATOM 875 C C . GLN A 1 110 ? 11.219 -0.976 -3.345 1.00 96.44 110 GLN A C 1
ATOM 877 O O . GLN A 1 110 ? 10.549 -1.525 -2.470 1.00 96.44 110 GLN A O 1
ATOM 882 N N . LEU A 1 111 ? 12.027 0.055 -3.070 1.00 97.06 111 LEU A N 1
ATOM 883 C CA . LEU A 1 111 ? 12.182 0.615 -1.723 1.00 97.06 111 LEU A CA 1
ATOM 884 C C . LEU A 1 111 ? 10.870 1.201 -1.192 1.00 97.06 111 LEU A C 1
ATOM 886 O O . LEU A 1 111 ? 10.513 0.959 -0.039 1.00 97.06 111 LEU A O 1
ATOM 890 N N . CYS A 1 112 ? 10.119 1.922 -2.026 1.00 97.25 112 CYS A N 1
ATOM 891 C CA . CYS A 1 112 ? 8.809 2.450 -1.657 1.00 97.25 112 CYS A CA 1
ATOM 892 C C . CYS A 1 112 ? 7.811 1.326 -1.356 1.00 97.25 112 CYS A C 1
ATOM 894 O O . CYS A 1 112 ? 7.081 1.417 -0.370 1.00 97.25 112 CYS A O 1
ATOM 896 N N . MET A 1 113 ? 7.805 0.247 -2.144 1.00 96.50 113 MET A N 1
ATOM 897 C CA . MET A 1 113 ? 6.974 -0.933 -1.889 1.00 96.50 113 MET A CA 1
ATOM 898 C C . MET A 1 113 ? 7.327 -1.605 -0.550 1.00 96.50 113 MET A C 1
ATOM 900 O O . MET A 1 113 ? 6.430 -1.875 0.250 1.00 96.50 113 MET A O 1
ATOM 904 N N . LEU A 1 114 ? 8.615 -1.791 -0.240 1.00 96.00 114 LEU A N 1
ATOM 905 C CA . LEU A 1 114 ? 9.052 -2.346 1.048 1.00 96.00 114 LEU A CA 1
ATOM 906 C C . LEU A 1 114 ? 8.693 -1.426 2.228 1.00 96.00 114 LEU A C 1
ATOM 908 O O . LEU A 1 114 ? 8.190 -1.887 3.253 1.00 96.00 114 LEU A O 1
ATOM 912 N N . GLY A 1 115 ? 8.885 -0.114 2.074 1.00 95.19 115 GLY A N 1
ATOM 913 C CA . GLY A 1 115 ? 8.462 0.880 3.064 1.00 95.19 115 GLY A CA 1
ATOM 914 C C . GLY A 1 115 ? 6.946 0.866 3.295 1.00 95.19 115 GLY A C 1
ATOM 915 O O . GLY A 1 115 ? 6.486 0.949 4.436 1.00 95.19 115 GLY A O 1
ATOM 916 N N . ALA A 1 116 ? 6.162 0.679 2.231 1.00 95.44 116 ALA A N 1
ATOM 917 C CA . ALA A 1 116 ? 4.716 0.525 2.313 1.00 95.44 116 ALA A CA 1
ATOM 918 C C . ALA A 1 116 ? 4.306 -0.732 3.087 1.00 95.44 116 ALA A C 1
ATOM 920 O O . ALA A 1 116 ? 3.400 -0.658 3.915 1.00 95.44 116 ALA A O 1
ATOM 921 N N . MET A 1 117 ? 4.992 -1.862 2.883 1.00 95.06 117 MET A N 1
ATOM 922 C CA . MET A 1 117 ? 4.754 -3.084 3.660 1.00 95.06 117 MET A CA 1
ATOM 923 C C . MET A 1 117 ? 4.984 -2.855 5.158 1.00 95.06 117 MET A C 1
ATOM 925 O O . MET A 1 117 ? 4.146 -3.240 5.973 1.00 95.06 117 MET A O 1
ATOM 929 N N . LEU A 1 118 ? 6.082 -2.191 5.535 1.00 94.00 118 LEU A N 1
ATOM 930 C CA . LEU A 1 118 ? 6.376 -1.871 6.938 1.00 94.00 118 LEU A CA 1
ATOM 931 C C . LEU A 1 118 ? 5.306 -0.958 7.552 1.00 94.00 118 LEU A C 1
ATOM 933 O O . LEU A 1 118 ? 4.849 -1.198 8.673 1.00 94.00 118 LEU A O 1
ATOM 937 N N . SER A 1 119 ? 4.860 0.052 6.801 1.00 92.94 119 SER A N 1
ATOM 938 C CA . SER A 1 119 ? 3.760 0.931 7.210 1.00 92.94 119 SER A CA 1
ATOM 939 C C . SER A 1 119 ? 2.455 0.151 7.408 1.00 92.94 119 SER A C 1
ATOM 941 O O . SER A 1 119 ? 1.796 0.290 8.439 1.00 92.94 119 SER A O 1
ATOM 943 N N . ALA A 1 120 ? 2.118 -0.750 6.479 1.00 93.25 120 ALA A N 1
ATOM 944 C CA . ALA A 1 120 ? 0.941 -1.607 6.580 1.00 93.25 120 ALA A CA 1
ATOM 945 C C . ALA A 1 120 ? 0.978 -2.484 7.840 1.00 93.25 120 ALA A C 1
ATOM 947 O O . ALA A 1 120 ? -0.008 -2.541 8.573 1.00 93.25 120 ALA A O 1
ATOM 948 N N . VAL A 1 121 ? 2.118 -3.120 8.135 1.00 93.25 121 VAL A N 1
ATOM 949 C CA . VAL A 1 121 ? 2.304 -3.939 9.346 1.00 93.25 121 VAL A CA 1
ATOM 950 C C . VAL A 1 121 ? 2.079 -3.109 10.612 1.00 93.25 121 VAL A C 1
ATOM 952 O O . VAL A 1 121 ? 1.350 -3.541 11.507 1.00 93.25 121 VAL A O 1
ATOM 955 N N . TYR A 1 122 ? 2.632 -1.895 10.674 1.00 91.00 122 TYR A N 1
ATOM 956 C CA . TYR A 1 122 ? 2.397 -0.978 11.791 1.00 91.00 122 TYR A CA 1
ATOM 957 C C . TYR A 1 122 ? 0.909 -0.620 11.949 1.00 91.00 122 TYR A C 1
ATOM 959 O O . TYR A 1 122 ? 0.373 -0.626 13.059 1.00 91.00 122 TYR A O 1
ATOM 967 N N . ILE A 1 123 ? 0.213 -0.341 10.845 1.00 91.56 123 ILE A N 1
ATOM 968 C CA . ILE A 1 123 ? -1.214 0.017 10.857 1.00 91.56 123 ILE A CA 1
ATOM 969 C C . ILE A 1 123 ? -2.094 -1.185 11.226 1.00 91.56 123 ILE A C 1
ATOM 971 O O . ILE A 1 123 ? -3.129 -1.012 11.872 1.00 91.56 123 ILE A O 1
ATOM 975 N N . LEU A 1 124 ? -1.689 -2.406 10.883 1.00 89.62 124 LEU A N 1
ATOM 976 C CA . LEU A 1 124 ? -2.402 -3.629 11.251 1.00 89.62 124 LEU A CA 1
ATOM 977 C C . LEU A 1 124 ? -2.277 -3.972 12.743 1.00 89.62 124 LEU A C 1
ATOM 979 O O . LEU A 1 124 ? -3.167 -4.634 13.283 1.00 89.62 124 LEU A O 1
ATOM 983 N N . ALA A 1 125 ? -1.223 -3.508 13.421 1.00 87.19 125 ALA A N 1
ATOM 984 C CA . ALA A 1 125 ? -1.015 -3.761 14.845 1.00 87.19 125 ALA A CA 1
ATOM 985 C C . ALA A 1 125 ? -2.165 -3.160 15.680 1.00 87.19 125 ALA A C 1
ATOM 987 O O . ALA A 1 125 ? -2.419 -1.961 15.583 1.00 87.19 125 ALA A O 1
ATOM 988 N N . PRO A 1 126 ? -2.890 -3.937 16.501 1.00 80.12 126 PRO A N 1
ATOM 989 C CA . PRO A 1 126 ? -4.099 -3.460 17.175 1.00 80.12 126 PRO A CA 1
ATOM 990 C C . PRO A 1 126 ? -3.817 -2.276 18.113 1.00 80.12 126 PRO A C 1
ATOM 992 O O . PRO A 1 126 ? -2.827 -2.265 18.844 1.00 80.12 126 PRO A O 1
ATOM 995 N N . THR A 1 127 ? -4.700 -1.270 18.124 1.00 80.12 127 THR A N 1
ATOM 996 C CA . THR A 1 127 ? -4.634 -0.165 19.100 1.00 80.12 127 THR A CA 1
ATOM 997 C C . THR A 1 127 ? -5.449 -0.419 20.361 1.00 80.12 127 THR A C 1
ATOM 999 O O . THR A 1 127 ? -5.464 0.448 21.241 1.00 80.12 127 THR A O 1
ATOM 1002 N N . THR A 1 128 ? -6.118 -1.572 20.451 1.00 68.62 128 THR A N 1
ATOM 1003 C CA . THR A 1 128 ? -6.959 -1.961 21.584 1.00 68.62 128 THR A CA 1
ATOM 1004 C C . THR A 1 128 ? -6.196 -1.834 22.903 1.00 68.62 128 THR A C 1
ATOM 1006 O O . THR A 1 128 ? -4.968 -1.958 22.980 1.00 68.62 128 THR A O 1
ATOM 1009 N N . LYS A 1 129 ? -6.939 -1.572 23.981 1.00 56.69 129 LYS A N 1
ATOM 1010 C CA . LYS A 1 129 ? -6.426 -1.788 25.330 1.00 56.69 129 LYS A CA 1
ATOM 1011 C C . LYS A 1 129 ? -6.278 -3.295 25.475 1.00 56.69 129 LYS A C 1
ATOM 1013 O O . LYS A 1 129 ? -7.272 -3.975 25.696 1.00 56.69 129 LYS A O 1
ATOM 1018 N N . THR A 1 130 ? -5.078 -3.837 25.321 1.00 49.84 130 THR A N 1
ATOM 1019 C CA . THR A 1 130 ? -4.809 -5.174 25.844 1.00 49.84 130 THR A CA 1
ATOM 1020 C C . THR A 1 130 ? -5.264 -5.149 27.306 1.00 49.84 130 THR A C 1
ATOM 1022 O O . THR A 1 130 ? -4.771 -4.292 28.048 1.00 49.84 130 THR A O 1
ATOM 1025 N N . PRO A 1 131 ? -6.185 -6.009 27.774 1.00 42.47 131 PRO A N 1
ATOM 1026 C CA . PRO A 1 131 ? -6.121 -6.353 29.176 1.00 42.47 131 PRO A CA 1
ATOM 1027 C C . PRO A 1 131 ? -4.736 -6.983 29.333 1.00 42.47 131 PRO A C 1
ATOM 1029 O O . PRO A 1 131 ? -4.469 -8.055 28.789 1.00 42.47 131 PRO A O 1
ATOM 1032 N N . LEU A 1 132 ? -3.811 -6.281 29.994 1.00 43.41 132 LEU A N 1
ATOM 1033 C CA . LEU A 1 132 ? -2.731 -6.980 30.679 1.00 43.41 132 LEU A CA 1
ATOM 1034 C C . LEU A 1 132 ? -3.454 -8.060 31.480 1.00 43.41 132 LEU A C 1
ATOM 1036 O O . LEU A 1 132 ? -4.338 -7.716 32.268 1.00 43.41 132 LEU A O 1
ATOM 1040 N N . LYS A 1 133 ? -3.210 -9.333 31.142 1.00 37.25 133 LYS A N 1
ATOM 1041 C CA . LYS A 1 133 ? -3.815 -10.480 31.825 1.00 37.25 133 LYS A CA 1
ATOM 1042 C C . LYS A 1 133 ? -3.809 -10.179 33.329 1.00 37.25 133 LYS A C 1
ATOM 1044 O O . LYS A 1 133 ? -2.739 -9.901 33.868 1.00 37.25 133 LYS A O 1
ATOM 1049 N N . LYS A 1 134 ? -4.994 -10.135 33.944 1.00 38.38 134 LYS A N 1
ATOM 1050 C CA . LYS A 1 134 ? -5.105 -10.239 35.400 1.00 38.38 134 LYS A CA 1
ATOM 1051 C C . LYS A 1 134 ? -4.763 -11.663 35.802 1.00 38.38 134 LYS A C 1
ATOM 1053 O O . LYS A 1 134 ? -5.134 -12.571 35.021 1.00 38.38 134 LYS A O 1
#

Radius of gyration: 17.87 Å; chains: 1; bounding box: 42×29×64 Å

pLDDT: mean 90.0, std 11.14, range [37.25, 97.5]

Secondary structure (DSSP, 8-state):
--HHHHHHHHHHHHHHHHHHHHHHHHHHS-SB-TTSPBPPHHHHHHHHHHHHHHHHHIIIIIHHHHHHHHHHHH--S-HHHHHHHHHHHHHHHHHHHHHHHHH--HHHHHHHHHHHHHHHHHHHS--S------